Protein AF-A0A9W5IUD9-F1 (afdb_monomer_lite)

Radius of gyration: 13.71 Å; chains: 1; bounding box: 32×26×36 Å

pLDDT: mean 80.13, std 8.22, range [50.5, 89.75]

Sequence (98 aa):
MLPVFLLLLFGALQTRLLPQIPALAWAAVFFSIIFLAGITVFHGETSLVATCALGFYAWGYFILLRRWQNKARSVRITLYLAGALFPLTLIWLFLANI

Structure (mmCIF, N/CA/C/O backbone):
data_AF-A0A9W5IUD9-F1
#
_entry.id   AF-A0A9W5IUD9-F1
#
loop_
_atom_site.group_PDB
_atom_site.id
_atom_site.type_symbol
_atom_site.label_atom_id
_atom_site.label_alt_id
_atom_site.label_comp_id
_atom_site.label_asym_id
_atom_site.label_entity_id
_atom_site.label_seq_id
_atom_site.pdbx_PDB_ins_code
_atom_site.Cartn_x
_atom_site.Cartn_y
_atom_site.Cartn_z
_atom_site.occupancy
_atom_site.B_iso_or_equiv
_atom_site.auth_seq_id
_atom_site.auth_comp_id
_atom_site.auth_asym_id
_atom_site.auth_atom_id
_atom_site.pdbx_PDB_model_num
ATOM 1 N N . MET A 1 1 ? 7.414 -9.198 -6.017 1.00 73.88 1 MET A N 1
ATOM 2 C CA . MET A 1 1 ? 7.174 -9.448 -4.570 1.00 73.88 1 MET A CA 1
ATOM 3 C C . MET A 1 1 ? 7.357 -8.198 -3.703 1.00 73.88 1 MET A C 1
ATOM 5 O O . MET A 1 1 ? 6.507 -7.955 -2.855 1.00 73.88 1 MET A O 1
ATOM 9 N N . LEU A 1 2 ? 8.383 -7.367 -3.942 1.00 79.19 2 LEU A N 1
ATOM 10 C CA . LEU A 1 2 ? 8.607 -6.093 -3.231 1.00 79.19 2 LEU A CA 1
ATOM 11 C C . LEU A 1 2 ? 7.360 -5.174 -3.114 1.00 79.19 2 LEU A C 1
ATOM 13 O O . LEU A 1 2 ? 7.082 -4.723 -2.003 1.00 79.19 2 LEU A O 1
ATOM 17 N N . PRO A 1 3 ? 6.555 -4.936 -4.176 1.00 77.69 3 PRO A N 1
ATOM 18 C CA . PRO A 1 3 ? 5.413 -4.018 -4.080 1.00 77.69 3 PRO A CA 1
ATOM 19 C C . PRO A 1 3 ? 4.324 -4.514 -3.125 1.00 77.69 3 PRO A C 1
ATOM 21 O O . PRO A 1 3 ? 3.728 -3.724 -2.401 1.00 77.69 3 PRO A O 1
ATOM 24 N N . VAL A 1 4 ? 4.107 -5.834 -3.079 1.00 82.81 4 VAL A N 1
ATOM 25 C CA . VAL A 1 4 ? 3.153 -6.479 -2.163 1.00 82.81 4 VAL A CA 1
ATOM 26 C C . VAL A 1 4 ? 3.587 -6.254 -0.716 1.00 82.81 4 VAL A C 1
ATOM 28 O O . VAL A 1 4 ? 2.794 -5.806 0.108 1.00 82.81 4 VAL A O 1
ATOM 31 N N . PHE A 1 5 ? 4.860 -6.526 -0.413 1.00 84.75 5 PHE A N 1
ATOM 32 C CA . PHE A 1 5 ? 5.402 -6.366 0.934 1.00 84.75 5 PHE A CA 1
ATOM 33 C C . PHE A 1 5 ? 5.300 -4.916 1.420 1.00 84.75 5 PHE A C 1
ATOM 35 O O . PHE A 1 5 ? 4.797 -4.671 2.515 1.00 84.75 5 PHE A O 1
ATOM 42 N N . LEU A 1 6 ? 5.711 -3.955 0.587 1.00 86.06 6 LEU A N 1
ATOM 43 C CA . LEU A 1 6 ? 5.651 -2.531 0.922 1.00 86.06 6 LEU A CA 1
ATOM 44 C C . LEU A 1 6 ? 4.215 -2.055 1.171 1.00 86.06 6 LEU A C 1
ATOM 46 O O . LEU A 1 6 ? 3.967 -1.320 2.126 1.00 86.06 6 LEU A O 1
ATOM 50 N N . LEU A 1 7 ? 3.257 -2.511 0.362 1.00 86.81 7 LEU A N 1
ATOM 51 C CA . LEU A 1 7 ? 1.854 -2.118 0.483 1.00 86.81 7 LEU A CA 1
ATOM 52 C C . LEU A 1 7 ? 1.224 -2.649 1.784 1.00 86.81 7 LEU A C 1
ATOM 54 O O . LEU A 1 7 ? 0.517 -1.919 2.485 1.00 86.81 7 LEU A O 1
ATOM 58 N N . LEU A 1 8 ? 1.539 -3.892 2.165 1.00 88.06 8 LEU A N 1
ATOM 59 C CA . LEU A 1 8 ? 1.102 -4.478 3.436 1.00 88.06 8 LEU A CA 1
ATOM 60 C C . LEU A 1 8 ? 1.773 -3.809 4.642 1.00 88.06 8 LEU A C 1
ATOM 62 O O . LEU A 1 8 ? 1.089 -3.483 5.616 1.00 88.06 8 LEU A O 1
ATOM 66 N N . LEU A 1 9 ? 3.085 -3.561 4.567 1.00 89.25 9 LEU A N 1
ATOM 67 C CA . LEU A 1 9 ? 3.848 -2.889 5.618 1.00 89.25 9 LEU A CA 1
ATOM 68 C C . LEU A 1 9 ? 3.290 -1.490 5.888 1.00 89.25 9 LEU A C 1
ATOM 70 O O . LEU A 1 9 ? 3.010 -1.144 7.034 1.00 89.25 9 LEU A O 1
ATOM 74 N N . PHE A 1 10 ? 3.064 -0.701 4.841 1.00 89.75 10 PHE A N 1
ATOM 75 C CA . PHE A 1 10 ? 2.511 0.644 4.979 1.00 89.75 10 PHE A CA 1
ATOM 76 C C . PHE A 1 10 ? 1.070 0.620 5.482 1.00 89.75 10 PHE A C 1
ATOM 78 O O . PHE A 1 10 ? 0.693 1.465 6.291 1.00 89.75 10 PHE A O 1
ATOM 85 N N . GLY A 1 11 ? 0.280 -0.390 5.106 1.00 86.25 11 GLY A N 1
ATOM 86 C CA . GLY A 1 11 ? -1.056 -0.581 5.668 1.00 86.25 11 GLY A CA 1
ATOM 87 C C . GLY A 1 11 ? -1.018 -0.845 7.178 1.00 86.25 11 GLY A C 1
ATOM 88 O O . GLY A 1 11 ? -1.793 -0.266 7.947 1.00 86.25 11 GLY A O 1
ATOM 89 N N . ALA A 1 12 ? -0.067 -1.663 7.630 1.00 86.81 12 ALA A N 1
ATOM 90 C CA . ALA A 1 12 ? 0.149 -1.908 9.051 1.00 86.81 12 ALA A CA 1
ATOM 91 C C . ALA A 1 12 ? 0.631 -0.644 9.789 1.00 86.81 12 ALA A C 1
ATOM 93 O O . ALA A 1 12 ? 0.108 -0.333 10.860 1.00 86.81 12 ALA A O 1
ATOM 94 N N . LEU A 1 13 ? 1.568 0.116 9.210 1.00 88.62 13 LEU A N 1
ATOM 95 C CA . LEU A 1 13 ? 2.061 1.378 9.779 1.00 88.62 13 LEU A CA 1
ATOM 96 C C . LEU A 1 13 ? 0.944 2.419 9.914 1.00 88.62 13 LEU A C 1
ATOM 98 O O . LEU A 1 13 ? 0.773 3.000 10.987 1.00 88.62 13 LEU A O 1
ATOM 102 N N . GLN A 1 14 ? 0.141 2.598 8.863 1.00 87.62 14 GLN A N 1
ATOM 103 C CA . GLN A 1 14 ? -0.997 3.515 8.856 1.00 87.62 14 GLN A CA 1
ATOM 104 C C . GLN A 1 14 ? -1.998 3.181 9.966 1.00 87.62 14 GLN A C 1
ATOM 106 O O . GLN A 1 14 ? -2.508 4.079 10.628 1.00 87.62 14 GLN A O 1
ATOM 111 N N . THR A 1 15 ? -2.309 1.898 10.161 1.00 84.62 15 THR A N 1
ATOM 112 C CA . THR A 1 15 ? -3.355 1.484 11.108 1.00 84.62 15 THR A CA 1
ATOM 113 C C . THR A 1 15 ? -2.873 1.406 12.553 1.00 84.62 15 THR A C 1
ATOM 115 O O . THR A 1 15 ? -3.674 1.611 13.461 1.00 84.62 15 THR A O 1
ATOM 118 N N . ARG A 1 16 ? -1.592 1.094 12.792 1.00 83.12 16 ARG A N 1
ATOM 119 C CA . ARG A 1 16 ? -1.073 0.837 14.147 1.00 83.12 16 ARG A CA 1
ATOM 120 C C . ARG A 1 16 ? -0.248 1.970 14.735 1.00 83.12 16 ARG A C 1
ATOM 122 O O . ARG A 1 16 ? -0.318 2.182 15.938 1.00 83.12 16 ARG A O 1
ATOM 129 N N . LEU A 1 17 ? 0.564 2.641 13.922 1.00 80.44 17 LEU A N 1
ATOM 130 C CA . LEU A 1 17 ? 1.613 3.534 14.424 1.00 80.44 17 LEU A CA 1
ATOM 131 C C . LEU A 1 17 ? 1.344 5.002 14.103 1.00 80.44 17 LEU A C 1
ATOM 133 O O . LEU A 1 17 ? 1.704 5.875 14.884 1.00 80.44 17 LEU A O 1
ATOM 137 N N . LEU A 1 18 ? 0.710 5.284 12.966 1.00 83.88 18 LEU A N 1
ATOM 138 C CA . LEU A 1 18 ? 0.575 6.645 12.446 1.00 83.88 18 LEU A CA 1
ATOM 139 C C . LEU A 1 18 ? -0.832 6.914 11.868 1.00 83.88 18 LEU A C 1
ATOM 141 O O . LEU A 1 18 ? -0.959 7.343 10.715 1.00 83.88 18 LEU A O 1
ATOM 145 N N . PRO A 1 19 ? -1.910 6.702 12.652 1.00 79.44 19 PRO A N 1
ATOM 146 C CA . PRO A 1 19 ? -3.284 6.850 12.173 1.00 79.44 19 PRO A CA 1
ATOM 147 C C . PRO A 1 19 ? -3.640 8.291 11.791 1.00 79.44 19 PRO A C 1
ATOM 149 O O . PRO A 1 19 ? -4.524 8.486 10.953 1.00 79.44 19 PRO A O 1
ATOM 152 N N . GLN A 1 20 ? -2.949 9.298 12.343 1.00 84.94 20 GLN A N 1
ATOM 153 C CA . GLN A 1 20 ? -3.149 10.707 11.987 1.00 84.94 20 GLN A CA 1
ATOM 154 C C . GLN A 1 20 ? -2.719 11.049 10.550 1.00 84.94 20 GLN A C 1
ATOM 156 O O . GLN A 1 20 ? -3.308 11.939 9.934 1.00 84.94 20 GLN A O 1
ATOM 161 N N . ILE A 1 21 ? -1.757 10.321 9.970 1.00 85.75 21 ILE A N 1
ATOM 162 C CA . ILE A 1 21 ? -1.206 10.647 8.647 1.00 85.75 21 ILE A CA 1
ATOM 163 C C . ILE A 1 21 ? -2.243 10.370 7.546 1.00 85.75 21 ILE A C 1
ATOM 165 O O . ILE A 1 21 ? -2.828 9.281 7.516 1.00 85.75 21 ILE A O 1
ATOM 169 N N . PRO A 1 22 ? -2.496 11.324 6.627 1.00 86.81 22 PRO A N 1
ATOM 170 C CA . PRO A 1 22 ? -3.479 11.146 5.566 1.00 86.81 22 PRO A CA 1
ATOM 171 C C . PRO A 1 22 ? -3.114 9.984 4.635 1.00 86.81 22 PRO A C 1
ATOM 173 O O . PRO A 1 22 ? -1.957 9.806 4.267 1.00 86.81 22 PRO A O 1
ATOM 176 N N . ALA A 1 23 ? -4.126 9.234 4.183 1.00 85.06 23 ALA A N 1
ATOM 177 C CA . ALA A 1 23 ? -3.957 8.120 3.239 1.00 85.06 23 ALA A CA 1
ATOM 178 C C . ALA A 1 23 ? -3.229 8.538 1.946 1.00 85.06 23 ALA A C 1
ATOM 180 O O . ALA A 1 23 ? -2.483 7.755 1.367 1.00 85.06 23 ALA A O 1
ATOM 181 N N . LEU A 1 24 ? -3.408 9.795 1.521 1.00 86.00 24 LEU A N 1
ATOM 182 C CA . LEU A 1 24 ? -2.701 10.362 0.374 1.00 86.00 24 LEU A CA 1
ATOM 183 C C . LEU A 1 24 ? -1.180 10.401 0.589 1.00 86.00 24 LEU A C 1
ATOM 185 O O . LEU A 1 24 ? -0.438 10.096 -0.336 1.00 86.00 24 LEU A O 1
ATOM 189 N N . ALA A 1 25 ? -0.711 10.723 1.799 1.00 87.75 25 ALA A N 1
ATOM 190 C CA . ALA A 1 25 ? 0.720 10.740 2.098 1.00 87.75 25 ALA A CA 1
ATOM 191 C C . ALA A 1 25 ? 1.315 9.325 2.043 1.00 87.75 25 ALA A C 1
ATOM 193 O O . ALA A 1 25 ? 2.381 9.137 1.467 1.00 87.75 25 ALA A O 1
ATOM 194 N N . TRP A 1 26 ? 0.598 8.316 2.547 1.00 89.25 2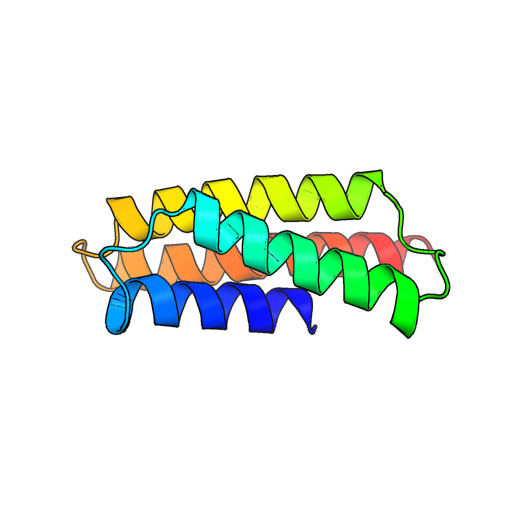6 TRP A N 1
ATOM 195 C CA . TRP A 1 26 ? 1.010 6.912 2.420 1.00 89.25 26 TRP A CA 1
ATOM 196 C C . TRP A 1 26 ? 1.102 6.457 0.964 1.00 89.25 26 TRP A C 1
ATOM 198 O O . TRP A 1 26 ? 2.084 5.825 0.575 1.00 89.25 26 TRP A O 1
ATOM 208 N N . ALA A 1 27 ? 0.113 6.822 0.148 1.00 86.62 27 ALA A N 1
ATOM 209 C CA . ALA A 1 27 ? 0.112 6.527 -1.280 1.00 86.62 27 ALA A CA 1
ATOM 210 C C . ALA A 1 27 ? 1.269 7.216 -2.016 1.00 86.62 27 ALA A C 1
ATOM 212 O O . ALA A 1 27 ? 1.926 6.583 -2.837 1.00 86.62 27 ALA A O 1
ATOM 213 N N . ALA A 1 28 ? 1.550 8.480 -1.688 1.00 87.75 28 ALA A N 1
ATOM 214 C CA . ALA A 1 28 ? 2.650 9.237 -2.273 1.00 87.75 28 ALA A CA 1
ATOM 215 C C . ALA A 1 28 ? 4.012 8.623 -1.921 1.00 87.75 28 ALA A C 1
ATOM 217 O O . ALA A 1 28 ? 4.830 8.409 -2.808 1.00 87.75 28 ALA A O 1
ATOM 218 N N . VAL A 1 29 ? 4.241 8.268 -0.651 1.00 88.94 29 VAL A N 1
ATOM 219 C CA . VAL A 1 29 ? 5.487 7.608 -0.223 1.00 88.94 29 VAL A CA 1
ATOM 220 C C . VAL A 1 29 ? 5.644 6.249 -0.906 1.00 88.94 29 VAL A C 1
ATOM 222 O O . VAL A 1 29 ? 6.721 5.941 -1.412 1.00 88.94 29 VAL A O 1
ATOM 225 N N . PHE A 1 30 ? 4.572 5.452 -0.970 1.00 88.06 30 PHE A N 1
ATOM 226 C CA . PHE A 1 30 ? 4.582 4.174 -1.683 1.00 88.06 30 PHE A CA 1
ATOM 227 C C . PHE A 1 30 ? 4.947 4.355 -3.157 1.00 88.06 30 PHE A C 1
ATOM 229 O O . PHE A 1 30 ? 5.858 3.694 -3.651 1.00 88.06 30 PHE A O 1
ATOM 236 N N . PHE A 1 31 ? 4.272 5.279 -3.842 1.00 86.50 31 PHE A N 1
ATOM 237 C CA . PHE A 1 31 ? 4.519 5.577 -5.247 1.00 86.50 31 PHE A CA 1
ATOM 238 C C . PHE A 1 31 ? 5.968 6.005 -5.484 1.00 86.50 31 PHE A C 1
ATOM 240 O O . PHE A 1 31 ? 6.622 5.437 -6.351 1.00 86.50 31 PHE A O 1
ATOM 247 N N . SER A 1 32 ? 6.498 6.929 -4.678 1.00 87.12 32 SER A N 1
ATOM 248 C CA . SER A 1 32 ? 7.882 7.395 -4.801 1.00 87.12 32 SER A CA 1
ATOM 249 C C . SER A 1 32 ? 8.891 6.256 -4.664 1.00 87.12 32 SER A C 1
ATOM 251 O O . SER A 1 32 ? 9.830 6.179 -5.452 1.00 87.12 32 SER A O 1
ATOM 253 N N . ILE A 1 33 ? 8.688 5.339 -3.712 1.00 86.94 33 ILE A N 1
ATOM 254 C CA . ILE A 1 33 ? 9.580 4.186 -3.515 1.00 86.94 33 ILE A CA 1
ATOM 255 C C . ILE A 1 33 ? 9.514 3.229 -4.704 1.00 86.94 33 ILE A C 1
ATOM 257 O O . ILE A 1 33 ? 10.556 2.793 -5.186 1.00 86.94 33 ILE A O 1
ATOM 261 N N . ILE A 1 34 ? 8.313 2.904 -5.192 1.00 83.25 34 ILE A N 1
ATOM 262 C CA . ILE A 1 34 ? 8.151 2.009 -6.345 1.00 83.25 34 ILE A CA 1
ATOM 263 C C . ILE A 1 34 ? 8.711 2.643 -7.617 1.00 83.25 34 ILE A C 1
ATOM 265 O O . ILE A 1 34 ? 9.354 1.953 -8.398 1.00 83.25 34 ILE A O 1
ATOM 269 N N . PHE A 1 35 ? 8.522 3.946 -7.806 1.00 82.88 35 PHE A N 1
ATOM 270 C CA . PHE A 1 35 ? 9.072 4.685 -8.935 1.00 82.88 35 PHE A CA 1
ATOM 271 C C . PHE A 1 35 ? 10.608 4.692 -8.914 1.00 82.88 35 PHE A C 1
ATOM 273 O O . PHE A 1 35 ? 11.238 4.330 -9.904 1.00 82.88 35 PHE A O 1
ATOM 280 N N . LEU A 1 36 ? 11.218 5.007 -7.764 1.00 83.00 36 LEU A N 1
ATOM 281 C CA . LEU A 1 36 ? 12.672 4.942 -7.576 1.00 83.00 36 LEU A CA 1
ATOM 282 C C . LEU A 1 36 ? 13.216 3.524 -7.781 1.00 83.00 36 LEU A C 1
ATOM 284 O O . LEU A 1 36 ? 14.206 3.352 -8.486 1.00 83.00 36 LEU A O 1
ATOM 288 N N . ALA A 1 37 ? 12.560 2.509 -7.212 1.00 77.38 37 ALA A N 1
ATOM 289 C CA . ALA A 1 37 ? 12.927 1.109 -7.418 1.00 77.38 37 ALA A CA 1
ATOM 290 C C . ALA A 1 37 ? 12.774 0.687 -8.890 1.00 77.38 37 ALA A C 1
ATOM 292 O O . ALA A 1 37 ? 13.586 -0.075 -9.400 1.00 77.38 37 ALA A O 1
ATOM 293 N N . GLY A 1 38 ? 11.766 1.209 -9.591 1.00 71.88 38 GLY A N 1
ATOM 294 C CA . GLY A 1 38 ? 11.563 1.030 -11.028 1.00 71.88 38 GLY A CA 1
ATOM 295 C C . GLY A 1 38 ? 12.753 1.513 -11.856 1.00 71.88 38 GLY A C 1
ATOM 296 O O . GLY A 1 38 ? 13.216 0.811 -12.752 1.00 71.88 38 GLY A O 1
ATOM 297 N N . ILE A 1 39 ? 13.283 2.688 -11.515 1.00 69.94 39 ILE A N 1
ATOM 298 C CA . ILE A 1 39 ? 14.443 3.284 -12.188 1.00 69.94 39 ILE A CA 1
ATOM 299 C C . ILE A 1 39 ? 15.726 2.505 -11.874 1.00 69.94 39 ILE A C 1
ATOM 301 O O . ILE A 1 39 ? 16.498 2.216 -12.784 1.00 69.94 39 ILE A O 1
ATOM 305 N N . THR A 1 40 ? 15.959 2.153 -10.606 1.00 66.81 40 THR A N 1
ATOM 306 C CA . THR A 1 40 ? 17.236 1.562 -10.168 1.00 66.81 40 THR A CA 1
ATOM 307 C C . THR A 1 40 ? 17.343 0.058 -10.401 1.00 66.81 40 THR A C 1
ATOM 309 O O . THR A 1 40 ? 18.429 -0.427 -10.695 1.00 66.81 40 THR A O 1
ATOM 312 N N . VAL A 1 41 ? 16.244 -0.691 -10.269 1.00 63.75 41 VAL A N 1
ATOM 313 C CA . VAL A 1 41 ? 16.245 -2.162 -10.361 1.00 63.75 41 VAL A CA 1
ATOM 314 C C . VAL A 1 41 ? 15.954 -2.634 -11.782 1.00 63.75 41 VAL A C 1
ATOM 316 O O . VAL A 1 41 ? 16.533 -3.618 -12.231 1.00 63.75 41 VAL A O 1
ATOM 319 N N . PHE A 1 42 ? 15.083 -1.927 -12.504 1.00 61.06 42 PHE A N 1
ATOM 320 C CA . PHE A 1 42 ? 14.645 -2.327 -13.843 1.00 61.06 42 PHE A CA 1
ATOM 321 C C . PHE A 1 42 ? 15.240 -1.458 -14.954 1.00 61.06 42 PHE A C 1
ATOM 323 O O . PHE A 1 42 ? 14.765 -1.527 -16.078 1.00 61.06 42 PHE A O 1
ATOM 330 N N . HIS A 1 43 ? 16.241 -0.617 -14.658 1.00 63.31 43 HIS A N 1
ATOM 331 C CA . HIS A 1 43 ? 16.928 0.237 -15.642 1.00 63.31 43 HIS A CA 1
ATOM 332 C C . HIS A 1 43 ? 15.978 1.052 -16.550 1.00 63.31 43 HIS A C 1
ATOM 334 O O . HIS A 1 43 ? 16.310 1.363 -17.690 1.00 63.31 43 HIS A O 1
ATOM 340 N N . GLY A 1 44 ? 14.785 1.409 -16.056 1.00 60.56 44 GLY A N 1
ATOM 341 C CA . GLY A 1 44 ? 13.773 2.138 -16.831 1.00 60.56 44 GLY A CA 1
ATOM 342 C C . GLY A 1 44 ? 12.827 1.280 -17.686 1.00 60.56 44 GLY A C 1
ATOM 343 O O . GLY A 1 44 ? 11.947 1.839 -18.329 1.00 60.56 44 GLY A O 1
ATOM 344 N N . GLU A 1 45 ? 12.917 -0.052 -17.650 1.00 61.97 45 GLU A N 1
ATOM 345 C CA . GLU A 1 45 ? 12.005 -0.966 -18.370 1.00 61.97 45 GLU A CA 1
ATOM 346 C C . GLU A 1 45 ? 10.611 -1.081 -17.726 1.00 61.97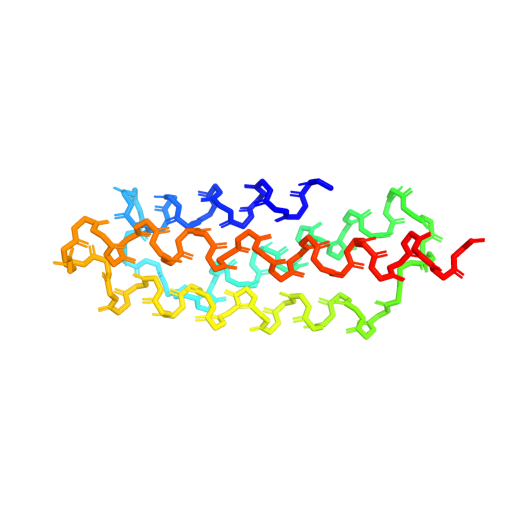 45 GLU A C 1
ATOM 348 O O . GLU A 1 45 ? 9.710 -1.748 -18.237 1.00 61.97 45 GLU A O 1
ATOM 353 N N . THR A 1 46 ? 10.394 -0.422 -16.586 1.00 64.25 46 THR A N 1
ATOM 354 C CA . THR A 1 46 ? 9.080 -0.408 -15.941 1.00 64.25 46 THR A CA 1
ATOM 355 C C . THR A 1 46 ? 8.117 0.499 -16.699 1.00 64.25 46 THR A C 1
ATOM 357 O O . THR A 1 46 ? 8.325 1.704 -16.824 1.00 64.25 46 THR A O 1
ATOM 360 N N . SER A 1 47 ? 7.009 -0.077 -17.173 1.00 72.19 47 SER A N 1
ATOM 361 C CA . SER A 1 47 ? 5.922 0.684 -17.792 1.00 72.19 47 SER A CA 1
ATOM 362 C C . SER A 1 47 ? 5.420 1.775 -16.839 1.00 72.19 47 SER A C 1
ATOM 364 O O . SER A 1 47 ? 4.849 1.483 -15.786 1.00 72.19 47 SER A O 1
ATOM 366 N N . LEU A 1 48 ? 5.589 3.041 -17.235 1.00 73.69 48 LEU A N 1
ATOM 367 C CA . LEU A 1 48 ? 5.053 4.221 -16.539 1.00 73.69 48 LEU A CA 1
ATOM 368 C C . LEU A 1 48 ? 3.566 4.055 -16.199 1.00 73.69 48 LEU A C 1
ATOM 370 O O . LEU A 1 48 ? 3.124 4.417 -15.109 1.00 73.69 48 LEU A O 1
ATOM 374 N N . VAL A 1 49 ? 2.806 3.442 -17.109 1.00 76.88 49 VAL A N 1
ATOM 375 C CA . VAL A 1 49 ? 1.380 3.152 -16.930 1.00 76.88 49 VAL A CA 1
ATOM 376 C C . VAL A 1 49 ? 1.158 2.165 -15.782 1.00 76.88 49 VAL A C 1
ATOM 378 O O . VAL A 1 49 ? 0.292 2.397 -14.939 1.00 76.88 49 VAL A O 1
ATOM 381 N N . ALA A 1 50 ? 1.961 1.101 -15.699 1.00 74.62 50 ALA A N 1
ATOM 382 C CA . ALA A 1 50 ? 1.871 0.118 -14.620 1.00 74.62 50 ALA A CA 1
ATOM 383 C C . ALA A 1 50 ? 2.224 0.735 -13.257 1.00 74.62 50 ALA A C 1
ATOM 385 O O . ALA A 1 50 ? 1.532 0.486 -12.268 1.00 74.62 50 ALA A O 1
ATOM 386 N N . THR A 1 51 ? 3.246 1.593 -13.211 1.00 77.75 51 THR A N 1
ATOM 387 C CA . THR A 1 51 ? 3.656 2.301 -11.989 1.00 77.75 51 THR A CA 1
ATOM 388 C C . THR A 1 51 ? 2.571 3.263 -11.500 1.00 77.75 51 THR A C 1
ATOM 390 O O . THR A 1 51 ? 2.235 3.273 -10.314 1.00 77.75 51 THR A O 1
ATOM 393 N N . CYS A 1 52 ? 1.949 4.021 -12.407 1.00 79.44 52 CYS A N 1
ATOM 394 C CA . CYS A 1 52 ? 0.813 4.886 -12.084 1.00 79.44 52 CYS A CA 1
ATOM 395 C C . CYS A 1 52 ? -0.407 4.086 -11.606 1.00 79.44 52 CYS A C 1
ATOM 397 O O . CYS A 1 52 ? -1.008 4.442 -10.592 1.00 79.44 52 CYS A O 1
ATOM 399 N N . ALA A 1 53 ? -0.749 2.980 -12.277 1.00 81.88 53 ALA A N 1
ATOM 400 C CA . ALA A 1 53 ? -1.853 2.108 -11.873 1.00 81.88 53 ALA A CA 1
ATOM 401 C C . ALA A 1 53 ? -1.645 1.534 -10.460 1.00 81.88 53 ALA A C 1
ATOM 403 O O . ALA A 1 53 ? -2.570 1.532 -9.646 1.00 81.88 53 ALA A O 1
ATOM 404 N N . LEU A 1 54 ? -0.416 1.123 -10.133 1.00 81.31 54 LEU A N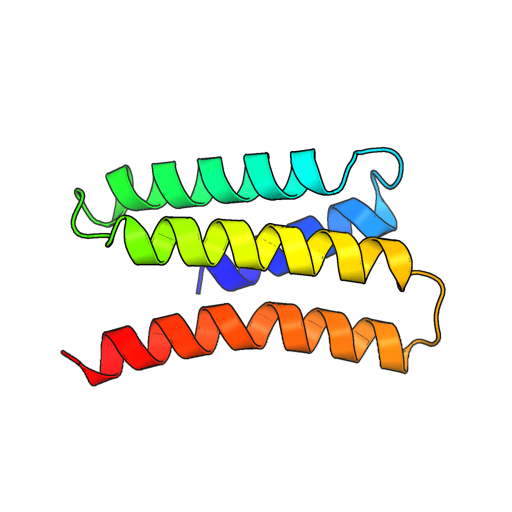 1
ATOM 405 C CA . LEU A 1 54 ? -0.022 0.703 -8.785 1.00 81.31 54 LEU A CA 1
ATOM 406 C C . LEU A 1 54 ? -0.160 1.826 -7.750 1.00 81.31 54 LEU A C 1
ATOM 408 O O . LEU A 1 54 ? -0.629 1.572 -6.640 1.00 81.31 54 LEU A O 1
ATOM 412 N N . GLY A 1 55 ? 0.205 3.060 -8.103 1.00 83.62 55 GLY A N 1
ATOM 413 C CA . GLY A 1 55 ? 0.033 4.234 -7.242 1.00 83.62 55 GLY A CA 1
ATOM 414 C C . GLY A 1 55 ? -1.436 4.529 -6.922 1.00 83.62 55 GLY A C 1
ATOM 415 O O . GLY A 1 55 ? -1.801 4.664 -5.752 1.00 83.62 55 GLY A O 1
ATOM 416 N N . PHE A 1 56 ? -2.300 4.561 -7.942 1.00 84.12 56 PHE A N 1
ATOM 417 C CA . PHE A 1 56 ? -3.746 4.751 -7.762 1.00 84.12 56 PHE A CA 1
ATOM 418 C C . PHE A 1 56 ? -4.378 3.625 -6.947 1.00 84.12 56 PHE A C 1
ATOM 420 O O . PHE A 1 56 ? -5.206 3.874 -6.067 1.00 84.12 56 PHE A O 1
ATOM 427 N N . TYR A 1 57 ? -3.953 2.390 -7.202 1.00 86.38 57 TYR A N 1
ATOM 428 C CA . TYR A 1 57 ? -4.385 1.241 -6.428 1.00 86.38 57 TYR A CA 1
ATOM 429 C C . TYR A 1 57 ? -4.011 1.375 -4.946 1.00 86.38 57 TYR A C 1
ATOM 431 O O . TYR A 1 57 ? -4.871 1.229 -4.074 1.00 86.38 57 TYR A O 1
ATOM 439 N N . ALA A 1 58 ? -2.751 1.709 -4.651 1.00 86.19 58 ALA A N 1
ATOM 440 C CA . ALA A 1 58 ? -2.276 1.907 -3.285 1.00 86.19 58 ALA A CA 1
ATOM 441 C C . ALA A 1 58 ? -3.066 3.011 -2.570 1.00 86.19 58 ALA A C 1
ATOM 443 O O . ALA A 1 58 ? -3.454 2.849 -1.414 1.00 86.19 58 ALA A O 1
ATOM 444 N N . TRP A 1 59 ? -3.385 4.103 -3.269 1.00 86.44 59 TRP A N 1
ATOM 445 C CA . TRP A 1 59 ? -4.225 5.169 -2.733 1.00 86.44 59 TRP A CA 1
ATOM 446 C C . TRP A 1 59 ? -5.624 4.687 -2.331 1.00 86.44 59 TRP A C 1
ATOM 448 O O . TRP A 1 59 ? -6.050 4.913 -1.193 1.00 86.44 59 TRP A O 1
ATOM 458 N N . GLY A 1 60 ? -6.315 3.972 -3.223 1.00 85.75 60 GLY A N 1
ATOM 459 C CA . GLY A 1 60 ? -7.626 3.388 -2.933 1.00 85.75 60 GLY A CA 1
ATOM 460 C C . GLY A 1 60 ? -7.574 2.405 -1.761 1.00 85.75 60 GLY A C 1
ATOM 461 O O . GLY A 1 60 ? -8.408 2.471 -0.853 1.00 85.75 60 GLY A O 1
ATOM 462 N N . TYR A 1 61 ? -6.545 1.556 -1.732 1.00 88.56 61 TYR A N 1
ATOM 463 C CA . TYR A 1 61 ? -6.284 0.627 -0.637 1.00 88.56 61 TYR A CA 1
ATOM 464 C C . TYR A 1 61 ? -6.125 1.354 0.705 1.00 88.56 61 TYR A C 1
ATOM 466 O O . TYR A 1 61 ? -6.827 1.024 1.660 1.00 88.56 61 TYR A O 1
ATOM 474 N N . PHE A 1 62 ? -5.277 2.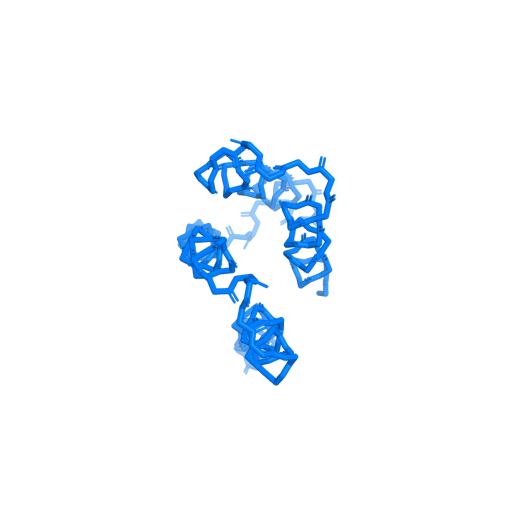383 0.790 1.00 88.81 62 PHE A N 1
ATOM 475 C CA . PHE A 1 62 ? -5.049 3.126 2.033 1.00 88.81 62 PHE A CA 1
ATOM 476 C C . PHE A 1 62 ? -6.301 3.858 2.530 1.00 88.81 62 PHE A C 1
ATOM 478 O O . PHE A 1 62 ? -6.557 3.881 3.739 1.00 88.81 62 PHE A O 1
ATOM 485 N N . ILE A 1 63 ? -7.124 4.404 1.627 1.00 86.81 63 ILE A N 1
ATOM 486 C CA . ILE A 1 63 ? -8.419 5.009 1.980 1.00 86.81 63 ILE A CA 1
ATOM 487 C C . ILE A 1 63 ? -9.363 3.965 2.582 1.00 86.81 63 ILE A C 1
ATOM 489 O O . ILE A 1 63 ? -9.944 4.201 3.647 1.00 86.81 63 ILE A O 1
ATOM 493 N N . LEU A 1 64 ? -9.525 2.822 1.910 1.00 87.44 64 LEU A N 1
ATOM 494 C CA . LEU A 1 64 ? -10.385 1.728 2.362 1.00 87.44 64 LEU A CA 1
ATOM 495 C C . LEU A 1 64 ? -9.923 1.191 3.715 1.00 87.44 64 LEU A C 1
ATOM 497 O O . LEU A 1 64 ? -10.726 1.096 4.647 1.00 87.44 64 LEU A O 1
ATOM 501 N N . LEU A 1 65 ? -8.620 0.938 3.847 1.00 87.19 65 LEU A N 1
ATOM 502 C CA . LEU A 1 65 ? -7.999 0.473 5.079 1.00 87.19 65 LEU A CA 1
ATOM 503 C C . LEU A 1 65 ? -8.291 1.437 6.231 1.00 87.19 65 LEU A C 1
ATOM 505 O O . LEU A 1 65 ? -8.724 1.006 7.293 1.00 87.19 65 LEU A O 1
ATOM 509 N N . ARG A 1 66 ? -8.154 2.748 6.004 1.00 84.56 66 ARG A N 1
ATOM 510 C CA . ARG A 1 66 ? -8.432 3.776 7.018 1.00 84.56 66 ARG A CA 1
ATOM 511 C C . ARG A 1 66 ? -9.895 3.809 7.433 1.00 84.56 66 ARG A C 1
ATOM 513 O O . ARG A 1 66 ? -10.201 3.883 8.618 1.00 84.56 66 ARG A O 1
ATOM 520 N N . ARG A 1 67 ? -10.808 3.769 6.462 1.00 86.12 67 ARG A N 1
ATOM 521 C CA . ARG A 1 67 ? -12.250 3.848 6.724 1.00 86.12 67 ARG A CA 1
ATOM 522 C C . ARG A 1 67 ? -12.764 2.607 7.466 1.00 86.12 67 ARG A C 1
ATOM 524 O O . ARG A 1 67 ? -13.717 2.707 8.233 1.00 86.12 67 ARG A O 1
ATOM 531 N N . TRP A 1 68 ? -12.156 1.445 7.228 1.00 85.06 68 TRP A N 1
ATOM 532 C CA . TRP A 1 68 ? -12.669 0.151 7.690 1.00 85.06 68 TRP A CA 1
ATOM 533 C C . TRP A 1 68 ? -11.762 -0.506 8.749 1.00 85.06 68 TRP A C 1
ATOM 535 O O . TRP A 1 68 ? -12.036 -1.627 9.175 1.00 85.06 68 TRP A O 1
ATOM 545 N N . GLN A 1 69 ? -10.737 0.196 9.254 1.00 76.69 69 GLN A N 1
ATOM 546 C CA . GLN A 1 69 ? -9.796 -0.334 10.258 1.00 76.69 69 GLN A CA 1
ATOM 547 C C . GLN A 1 69 ? -10.458 -0.756 11.577 1.00 76.69 69 GLN A C 1
ATOM 549 O O . GLN A 1 69 ? -10.024 -1.723 12.197 1.00 76.69 69 GLN A O 1
ATOM 554 N N . ASN A 1 70 ? -11.529 -0.070 11.988 1.00 80.25 70 ASN A N 1
ATOM 555 C CA . ASN A 1 70 ? -12.230 -0.340 13.250 1.00 80.25 70 ASN A CA 1
ATOM 556 C C . ASN A 1 70 ? -13.319 -1.418 13.119 1.00 80.25 70 ASN A C 1
ATOM 558 O O . ASN A 1 70 ? -14.037 -1.696 14.077 1.00 80.25 70 ASN A O 1
ATOM 562 N N . LYS A 1 71 ? -13.488 -2.014 11.932 1.00 84.25 71 LYS A N 1
ATOM 563 C CA . LYS A 1 71 ? -14.478 -3.070 11.701 1.00 84.25 71 LYS A CA 1
ATOM 564 C C . LYS A 1 71 ? -13.970 -4.428 12.199 1.00 84.25 71 LYS A C 1
ATOM 566 O O . LYS A 1 71 ? -12.831 -4.589 12.649 1.00 84.25 71 LYS A O 1
ATOM 571 N N . ALA A 1 72 ? -14.853 -5.421 12.116 1.00 84.50 72 ALA A N 1
ATOM 572 C CA . ALA A 1 72 ? -14.586 -6.793 12.522 1.00 84.50 72 ALA A CA 1
ATOM 573 C C . ALA A 1 72 ? -13.260 -7.334 11.956 1.00 84.50 72 ALA A C 1
ATOM 575 O O . ALA A 1 72 ? -12.776 -6.924 10.899 1.00 84.50 72 ALA A O 1
ATOM 576 N N . ARG A 1 73 ? -12.663 -8.298 12.664 1.00 82.00 73 ARG A N 1
ATOM 577 C CA . ARG A 1 73 ? -11.392 -8.925 12.266 1.00 82.00 73 ARG A CA 1
ATOM 578 C C . ARG A 1 73 ? -11.431 -9.478 10.833 1.00 82.00 73 ARG A C 1
ATOM 580 O O . ARG A 1 73 ? -10.454 -9.315 10.110 1.00 82.00 73 ARG A O 1
ATOM 587 N N . SER A 1 74 ? -12.557 -10.058 10.416 1.00 82.38 74 SER A N 1
ATOM 588 C CA . SER A 1 74 ? -12.786 -10.567 9.054 1.00 82.38 74 SER A CA 1
ATOM 589 C C . SER A 1 74 ? -12.629 -9.485 7.982 1.00 82.38 74 SER A C 1
ATOM 591 O O . SER A 1 74 ? -11.965 -9.699 6.970 1.00 82.38 74 SER A O 1
ATOM 593 N N . VAL A 1 75 ? -13.162 -8.289 8.237 1.00 83.88 75 VAL A N 1
ATOM 594 C CA . VAL A 1 75 ? -13.059 -7.132 7.339 1.00 83.88 75 VAL A CA 1
ATOM 595 C C . VAL A 1 75 ? -11.606 -6.694 7.173 1.00 83.88 75 VAL A C 1
ATOM 597 O O . VAL A 1 75 ? -11.150 -6.481 6.054 1.00 83.88 75 VAL A O 1
ATOM 600 N N . ARG A 1 76 ? -10.845 -6.629 8.272 1.00 81.62 76 ARG A N 1
ATOM 601 C CA . ARG A 1 76 ? -9.415 -6.289 8.219 1.00 81.62 76 ARG A CA 1
ATOM 602 C C . ARG A 1 76 ? -8.617 -7.300 7.400 1.00 81.62 76 ARG A C 1
ATOM 604 O O . ARG A 1 76 ? -7.842 -6.891 6.545 1.00 81.62 76 ARG A O 1
ATOM 611 N N . ILE A 1 77 ? -8.826 -8.598 7.627 1.00 83.00 77 ILE A N 1
ATOM 612 C CA . ILE A 1 77 ? -8.152 -9.663 6.864 1.00 83.00 77 ILE A CA 1
ATOM 613 C C . ILE A 1 77 ? -8.478 -9.544 5.371 1.00 83.00 77 ILE A C 1
ATOM 615 O O . ILE A 1 77 ? -7.574 -9.599 4.544 1.00 83.00 77 ILE A O 1
ATOM 619 N N . THR A 1 78 ? -9.747 -9.303 5.034 1.00 85.38 78 THR A N 1
ATOM 620 C CA . THR A 1 78 ? -10.192 -9.130 3.643 1.00 85.38 78 THR A CA 1
ATOM 621 C C . THR A 1 78 ? -9.508 -7.938 2.975 1.00 85.38 78 THR A C 1
ATOM 623 O O . THR A 1 78 ? -9.081 -8.043 1.832 1.00 85.38 78 THR A O 1
ATOM 626 N N . LEU A 1 79 ? -9.338 -6.823 3.691 1.00 85.44 79 LEU A N 1
ATOM 627 C CA . LEU A 1 79 ? -8.635 -5.649 3.168 1.00 85.44 79 LEU A CA 1
ATOM 628 C C . LEU A 1 79 ? -7.154 -5.936 2.913 1.00 85.44 79 LEU A C 1
ATOM 630 O O . LEU A 1 79 ? -6.658 -5.591 1.847 1.00 85.44 79 LEU A O 1
ATOM 634 N N . TYR A 1 80 ? -6.460 -6.604 3.840 1.00 84.12 80 TYR A N 1
ATOM 635 C CA . TYR A 1 80 ? -5.061 -7.000 3.635 1.00 84.12 80 TYR A CA 1
ATOM 636 C C . TYR A 1 80 ? -4.905 -7.989 2.469 1.00 84.12 80 TYR A C 1
ATOM 638 O O . TYR A 1 80 ? -3.971 -7.858 1.680 1.00 84.12 80 TYR A O 1
ATOM 646 N N . LEU A 1 81 ? -5.838 -8.934 2.310 1.00 82.94 81 LEU A N 1
ATOM 647 C CA . LEU A 1 81 ? -5.865 -9.844 1.161 1.00 82.94 81 LEU A CA 1
ATOM 648 C C . LEU A 1 81 ? -6.096 -9.093 -0.149 1.00 82.94 81 LEU A C 1
ATOM 650 O O . LEU A 1 81 ? -5.351 -9.306 -1.101 1.00 82.94 81 LEU A O 1
ATOM 654 N N . ALA A 1 82 ? -7.068 -8.176 -0.184 1.00 82.50 82 ALA A N 1
ATOM 655 C CA . ALA A 1 82 ? -7.304 -7.321 -1.342 1.00 82.50 82 ALA A CA 1
ATOM 656 C C . ALA A 1 82 ? -6.019 -6.574 -1.709 1.00 82.50 82 ALA A C 1
ATOM 658 O O . ALA A 1 82 ? -5.543 -6.714 -2.831 1.00 82.50 82 ALA A O 1
ATOM 659 N N . GLY A 1 83 ? -5.388 -5.914 -0.729 1.00 81.06 83 GLY A N 1
ATOM 660 C CA . GLY A 1 83 ? -4.100 -5.231 -0.863 1.00 81.06 83 GLY A CA 1
ATOM 661 C C . GLY A 1 83 ? -3.030 -6.068 -1.568 1.00 81.06 83 GLY A C 1
ATOM 662 O O . GLY A 1 83 ? -2.348 -5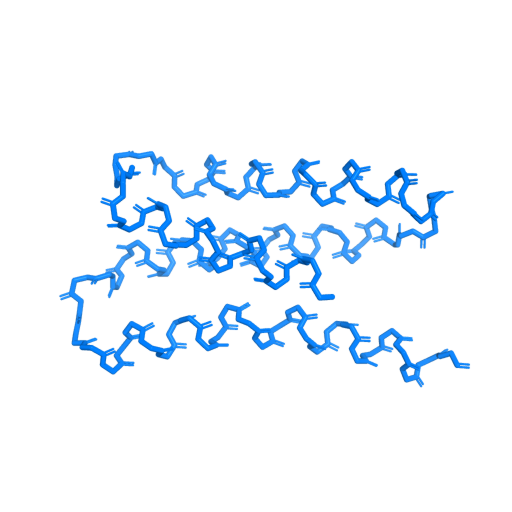.558 -2.452 1.00 81.06 83 GLY A O 1
ATOM 663 N N . ALA A 1 84 ? -2.925 -7.356 -1.237 1.00 80.31 84 ALA A N 1
ATOM 664 C CA . ALA A 1 84 ? -1.953 -8.262 -1.841 1.00 80.31 84 ALA A CA 1
ATOM 665 C C . ALA A 1 84 ? -2.326 -8.743 -3.258 1.00 80.31 84 ALA A C 1
ATOM 667 O O . ALA A 1 84 ? -1.430 -8.959 -4.073 1.00 80.31 84 ALA A O 1
ATOM 668 N N . LEU A 1 85 ? -3.617 -8.902 -3.565 1.00 81.06 85 LEU A N 1
ATOM 669 C CA . LEU A 1 85 ? -4.091 -9.541 -4.799 1.00 81.06 85 LEU A CA 1
ATOM 670 C C . LEU A 1 85 ? -3.755 -8.749 -6.068 1.00 81.06 85 LEU A C 1
ATOM 672 O O . LEU A 1 85 ? -3.222 -9.322 -7.010 1.00 81.06 85 LEU A O 1
ATOM 676 N N . PHE A 1 86 ? -4.014 -7.443 -6.107 1.00 73.25 86 PHE A N 1
ATOM 677 C CA . PHE A 1 86 ? -3.774 -6.633 -7.311 1.00 73.25 86 PHE A CA 1
ATOM 678 C C . PHE A 1 86 ? -2.290 -6.524 -7.733 1.00 73.25 86 PHE A C 1
ATOM 680 O O . PHE A 1 86 ? -1.981 -6.707 -8.910 1.00 73.25 86 PHE A O 1
ATOM 687 N N . PRO A 1 87 ? -1.323 -6.277 -6.827 1.00 69.81 87 PRO A N 1
ATOM 688 C CA . PRO A 1 87 ? 0.082 -6.325 -7.219 1.00 69.81 87 PRO A CA 1
ATOM 689 C C . PRO A 1 87 ? 0.517 -7.729 -7.664 1.00 69.81 87 PRO A C 1
ATOM 691 O O . PRO A 1 87 ? 1.384 -7.841 -8.526 1.00 69.81 87 PRO 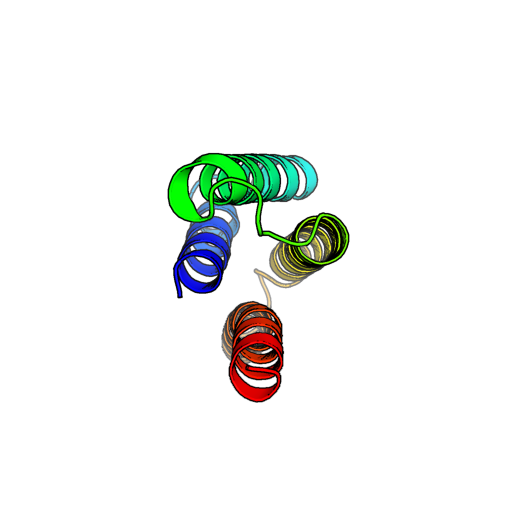A O 1
ATOM 694 N N . LEU A 1 88 ? -0.083 -8.798 -7.126 1.00 77.81 88 LEU A N 1
ATOM 695 C CA . LEU A 1 88 ? 0.176 -10.166 -7.585 1.00 77.81 88 LEU A CA 1
ATOM 696 C C . LEU A 1 88 ? -0.381 -10.428 -8.990 1.00 77.81 88 LEU A C 1
ATOM 698 O O . LEU A 1 88 ? 0.317 -11.042 -9.792 1.00 77.81 88 LEU A O 1
ATOM 702 N N . THR A 1 89 ? -1.582 -9.940 -9.318 1.00 75.88 89 THR A N 1
ATOM 703 C CA . THR A 1 89 ? -2.146 -10.097 -10.669 1.00 75.88 89 THR A CA 1
ATOM 704 C C . THR A 1 89 ? -1.336 -9.338 -11.712 1.00 75.88 89 THR A C 1
ATOM 706 O O . THR A 1 89 ? -1.120 -9.871 -12.795 1.00 75.88 89 THR A O 1
ATOM 709 N N . LEU A 1 90 ? -0.822 -8.146 -11.388 1.00 70.44 90 LEU A N 1
ATOM 710 C CA . LEU A 1 90 ? 0.088 -7.408 -12.272 1.00 70.44 90 LEU A CA 1
ATOM 711 C C . LEU A 1 90 ? 1.412 -8.146 -12.498 1.00 70.44 90 LEU A C 1
ATOM 713 O O . LEU A 1 90 ? 1.871 -8.235 -13.633 1.00 70.44 90 LEU A O 1
ATOM 717 N N . ILE A 1 91 ? 2.010 -8.706 -11.439 1.00 70.12 91 ILE A N 1
ATOM 718 C CA . ILE A 1 91 ? 3.224 -9.530 -11.558 1.00 70.12 91 ILE A CA 1
ATOM 719 C C . ILE A 1 91 ? 2.955 -10.752 -12.446 1.00 70.12 91 ILE A C 1
ATOM 721 O O . ILE A 1 91 ? 3.772 -11.073 -13.303 1.00 70.12 91 ILE A O 1
ATOM 725 N N . TRP A 1 92 ? 1.815 -11.419 -12.261 1.00 74.12 92 TRP A N 1
ATOM 726 C CA . TRP A 1 92 ? 1.443 -12.584 -13.059 1.00 74.12 92 TRP A CA 1
ATOM 727 C C . TRP A 1 92 ? 1.205 -12.229 -14.532 1.00 74.12 92 TRP A C 1
ATOM 729 O O . TRP A 1 92 ? 1.748 -12.898 -15.401 1.00 74.12 92 TRP A O 1
ATOM 739 N N . LEU A 1 93 ? 0.469 -11.150 -14.821 1.00 71.31 93 LEU A N 1
ATOM 740 C CA . LEU A 1 93 ? 0.247 -10.647 -16.185 1.00 71.31 93 LEU A CA 1
ATOM 741 C C . LEU A 1 93 ? 1.551 -10.286 -16.900 1.00 71.31 93 LEU A C 1
ATOM 743 O O . LEU A 1 93 ? 1.662 -10.500 -18.103 1.00 71.31 93 LEU A O 1
ATOM 747 N N . PHE A 1 94 ? 2.519 -9.725 -16.176 1.00 67.69 94 PHE A N 1
ATOM 748 C CA . PHE A 1 94 ? 3.837 -9.429 -16.725 1.00 67.69 94 PHE A CA 1
ATOM 749 C C . PHE A 1 94 ? 4.606 -10.713 -17.057 1.00 67.69 94 PHE A C 1
ATOM 751 O O . PHE A 1 94 ? 5.089 -10.856 -18.171 1.00 67.69 94 PHE A O 1
ATOM 758 N N . LEU A 1 95 ? 4.660 -11.671 -16.123 1.00 67.62 95 LEU A N 1
ATOM 759 C CA . LEU A 1 95 ? 5.339 -12.957 -16.328 1.00 67.62 95 LEU A CA 1
ATOM 760 C C . LEU A 1 95 ? 4.682 -13.829 -17.406 1.00 67.62 95 LEU A C 1
ATOM 762 O O . LEU A 1 95 ? 5.378 -14.583 -18.063 1.00 67.62 95 LEU A O 1
ATOM 766 N N . ALA A 1 96 ? 3.360 -13.755 -17.571 1.00 72.19 96 ALA A N 1
ATOM 767 C CA . ALA A 1 96 ? 2.620 -14.542 -18.558 1.00 72.19 96 ALA A CA 1
ATOM 768 C C . ALA A 1 96 ? 2.728 -13.997 -19.996 1.00 72.19 96 ALA A C 1
ATOM 770 O O . ALA A 1 96 ? 2.344 -14.693 -20.931 1.00 72.19 96 ALA A O 1
ATOM 771 N N . ASN A 1 97 ? 3.197 -12.757 -20.168 1.00 59.44 97 ASN A N 1
ATOM 772 C CA . ASN A 1 97 ? 3.403 -12.114 -21.472 1.00 59.44 97 ASN A CA 1
ATOM 773 C C . ASN A 1 97 ? 4.884 -12.093 -21.912 1.00 59.44 97 ASN A C 1
ATOM 775 O O . ASN A 1 97 ? 5.205 -11.427 -22.897 1.00 59.44 97 ASN A O 1
ATOM 779 N N . ILE A 1 98 ? 5.768 -12.786 -21.187 1.00 50.50 98 ILE A N 1
ATOM 780 C CA . ILE A 1 98 ? 7.181 -13.037 -21.528 1.00 50.50 98 ILE A CA 1
ATOM 781 C C . ILE A 1 98 ? 7.319 -14.514 -21.889 1.00 50.50 98 ILE A C 1
ATOM 783 O O . ILE A 1 98 ? 8.026 -14.807 -22.876 1.00 50.50 98 ILE A O 1
#

Foldseek 3Di:
DVLLVLLLVLLCCCLPPNVVDDLLVSLVVSLVVVVVCCCPVVVVPDDPVVSVVSSVQSSVLSVCSSVCVPDDPVSNVVSSVSSNPVVVVVVVVVVVVD

Secondary structure (DSSP, 8-state):
-HHHHHHHHHHHHHHHT-TTS-HHHHHHHHHHHHHHHHHHHSTT-S-HHHHHHHHHHHHHHHHHHHHHTTS-HHHHHHHHHHHHHHHHHHHHHHHHT-